Protein AF-A0A8S8YG05-F1 (afdb_monomer_lite)

pLDDT: mean 93.42, std 7.42, range [63.62, 98.25]

Radius of gyration: 13.53 Å; chains: 1; bounding box: 28×23×36 Å

Structure (mmCIF, N/CA/C/O backbone):
data_AF-A0A8S8YG05-F1
#
_entry.id   AF-A0A8S8YG05-F1
#
loop_
_atom_site.group_PDB
_atom_site.id
_atom_site.type_symbol
_atom_site.label_atom_id
_atom_site.label_alt_id
_atom_site.label_comp_id
_atom_site.label_asym_id
_atom_site.label_entity_id
_atom_site.label_seq_id
_atom_site.pdbx_PDB_ins_code
_atom_site.Cartn_x
_atom_site.Cartn_y
_atom_site.Cartn_z
_atom_site.occupancy
_atom_site.B_iso_or_equiv
_atom_site.auth_seq_id
_atom_site.auth_comp_id
_atom_site.auth_asym_id
_atom_site.auth_atom_id
_atom_site.pdbx_PDB_model_num
ATOM 1 N N . MET A 1 1 ? -4.123 3.894 5.560 1.00 92.00 1 MET A N 1
ATOM 2 C CA . MET A 1 1 ? -3.657 3.176 4.354 1.00 92.00 1 MET A CA 1
ATOM 3 C C . MET A 1 1 ? -2.824 1.973 4.763 1.00 92.00 1 MET A C 1
ATOM 5 O O . MET A 1 1 ? -2.245 2.023 5.842 1.00 92.00 1 MET A O 1
ATOM 9 N N . MET A 1 2 ? -2.772 0.927 3.942 1.00 97.75 2 MET A N 1
ATOM 10 C CA . MET A 1 2 ? -1.842 -0.206 4.043 1.00 97.75 2 MET A CA 1
ATOM 11 C C . MET A 1 2 ? -0.891 -0.162 2.848 1.00 97.75 2 MET A C 1
ATOM 13 O O . MET A 1 2 ? -1.367 -0.204 1.718 1.00 97.75 2 MET A O 1
ATOM 17 N N . LEU A 1 3 ? 0.423 -0.085 3.083 1.00 98.06 3 LEU A N 1
ATOM 18 C CA . LEU A 1 3 ? 1.419 -0.171 2.008 1.00 98.06 3 LEU A CA 1
ATOM 19 C C . LEU A 1 3 ? 1.623 -1.645 1.652 1.00 98.06 3 LEU A C 1
ATOM 21 O O . LEU A 1 3 ? 2.468 -2.314 2.242 1.00 98.06 3 LEU A O 1
ATOM 25 N N . MET A 1 4 ? 0.803 -2.165 0.742 1.00 98.12 4 MET A N 1
ATOM 26 C CA . MET A 1 4 ? 0.620 -3.611 0.547 1.00 98.12 4 MET A CA 1
ATOM 27 C C . MET A 1 4 ? 1.863 -4.312 -0.013 1.00 98.12 4 MET A C 1
ATOM 29 O O . MET A 1 4 ? 2.034 -5.509 0.202 1.00 98.12 4 MET A O 1
ATOM 33 N N . ASN A 1 5 ? 2.743 -3.577 -0.696 1.00 97.75 5 ASN A N 1
ATOM 34 C CA . ASN A 1 5 ? 4.025 -4.079 -1.183 1.00 97.75 5 ASN A CA 1
ATOM 35 C C . ASN A 1 5 ? 5.215 -3.690 -0.285 1.00 97.75 5 ASN A C 1
ATOM 37 O O . ASN A 1 5 ? 6.355 -3.729 -0.733 1.00 97.75 5 ASN A O 1
ATOM 41 N N . SER A 1 6 ? 4.998 -3.321 0.983 1.00 98.25 6 SER A N 1
ATOM 42 C CA . SER A 1 6 ? 6.102 -3.102 1.929 1.00 98.25 6 SER A CA 1
ATOM 43 C C . SER A 1 6 ? 6.740 -4.416 2.379 1.00 98.25 6 SER A C 1
ATOM 45 O O . SER A 1 6 ? 6.047 -5.372 2.725 1.00 98.25 6 SER A O 1
ATOM 47 N N . LYS A 1 7 ? 8.070 -4.430 2.497 1.00 98.06 7 LYS A N 1
ATOM 48 C CA . LYS A 1 7 ? 8.822 -5.503 3.174 1.00 98.06 7 LYS A CA 1
ATOM 49 C C . LYS A 1 7 ? 8.858 -5.336 4.699 1.00 98.06 7 LYS A C 1
ATOM 51 O O . LYS A 1 7 ? 9.463 -6.148 5.394 1.00 98.06 7 LYS A O 1
ATOM 56 N N . ASP A 1 8 ? 8.260 -4.273 5.234 1.00 98.12 8 ASP A N 1
ATOM 57 C CA . ASP A 1 8 ? 8.286 -3.931 6.653 1.00 98.12 8 ASP A CA 1
ATOM 58 C C . ASP A 1 8 ? 6.872 -4.022 7.258 1.00 98.12 8 ASP A C 1
ATOM 60 O O . ASP A 1 8 ? 6.001 -3.210 6.927 1.00 98.12 8 ASP A O 1
ATOM 64 N N . PRO A 1 9 ? 6.620 -4.967 8.186 1.00 97.50 9 PRO A N 1
ATOM 65 C CA . PRO A 1 9 ? 5.305 -5.156 8.801 1.00 97.50 9 PRO A CA 1
ATOM 66 C C . PRO A 1 9 ? 4.738 -3.911 9.489 1.00 97.50 9 PRO A C 1
ATOM 68 O O . PRO A 1 9 ? 3.520 -3.802 9.666 1.00 97.50 9 PRO A O 1
ATOM 71 N N . ARG A 1 10 ? 5.598 -2.947 9.850 1.00 97.88 10 ARG A N 1
ATOM 72 C CA . ARG A 1 10 ? 5.159 -1.653 10.384 1.00 97.88 10 ARG A CA 1
ATOM 73 C C . ARG A 1 10 ? 4.208 -0.939 9.424 1.00 97.88 10 ARG A C 1
ATOM 75 O O . ARG A 1 10 ? 3.199 -0.418 9.884 1.00 97.88 10 ARG A O 1
ATOM 82 N N . PHE A 1 11 ? 4.477 -0.969 8.116 1.00 97.94 11 PHE A N 1
ATOM 83 C CA . PHE A 1 11 ? 3.628 -0.323 7.108 1.00 97.94 11 PHE A CA 1
ATOM 84 C C . PHE A 1 11 ? 2.505 -1.225 6.579 1.00 97.94 11 PHE A C 1
ATOM 86 O O . PHE A 1 11 ? 1.519 -0.711 6.041 1.00 97.94 11 PHE A O 1
ATOM 93 N N . LEU A 1 12 ? 2.616 -2.546 6.766 1.00 97.19 12 LEU A N 1
ATOM 94 C CA . LEU A 1 12 ? 1.536 -3.487 6.456 1.00 97.19 12 LEU A CA 1
ATOM 95 C C . LEU A 1 12 ? 0.387 -3.374 7.467 1.00 97.19 12 LEU A C 1
ATOM 97 O O . LEU A 1 12 ? -0.769 -3.303 7.072 1.00 97.19 12 LEU A O 1
ATOM 101 N N . ILE A 1 13 ? 0.678 -3.336 8.770 1.00 97.25 13 ILE A N 1
ATOM 102 C CA . ILE A 1 13 ? -0.383 -3.336 9.797 1.00 97.25 13 ILE A CA 1
ATOM 103 C C . ILE A 1 13 ? -0.034 -2.577 11.086 1.00 97.25 13 ILE A C 1
ATOM 105 O O . ILE A 1 13 ? -0.931 -2.153 11.820 1.00 97.25 13 ILE A O 1
ATOM 109 N N . GLY A 1 14 ? 1.255 -2.378 11.376 1.00 98.12 14 GLY A N 1
ATOM 110 C CA . GLY A 1 14 ? 1.706 -1.782 12.635 1.00 98.12 14 GLY A CA 1
ATOM 111 C C . GLY A 1 14 ? 1.183 -0.362 12.879 1.00 98.12 14 GLY A C 1
ATOM 112 O O . GLY A 1 14 ? 0.605 -0.095 13.934 1.00 98.12 14 GLY A O 1
ATOM 113 N N . GLU A 1 15 ? 1.347 0.550 11.920 1.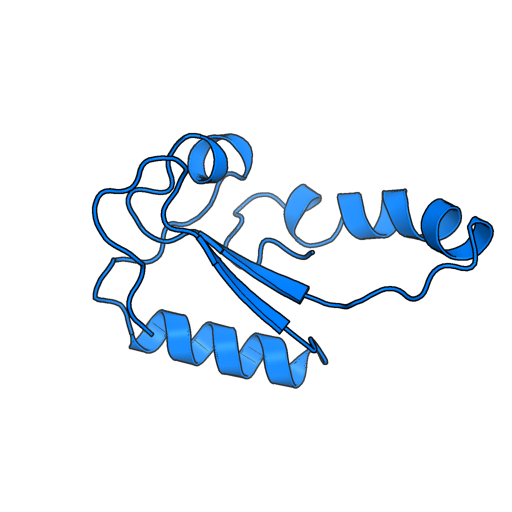00 97.31 15 GLU A N 1
ATOM 114 C CA . GLU A 1 15 ? 0.903 1.946 12.073 1.00 97.31 15 GLU A CA 1
ATOM 115 C C . GLU A 1 15 ? -0.626 2.077 12.118 1.00 97.31 15 GLU A C 1
ATOM 117 O O . GLU A 1 15 ? -1.174 2.929 12.817 1.00 97.31 15 GLU A O 1
ATOM 122 N N . GLN A 1 16 ? -1.334 1.182 11.438 1.00 96.19 16 GLN A N 1
ATOM 123 C CA . GLN A 1 16 ? -2.788 1.104 11.413 1.00 96.19 16 GLN A CA 1
ATOM 124 C C . GLN A 1 16 ? -3.313 0.705 12.795 1.00 96.19 16 GLN A C 1
ATOM 126 O O . GLN A 1 16 ? -4.215 1.356 13.323 1.00 96.19 16 GLN A O 1
ATOM 131 N N . VAL A 1 17 ? -2.698 -0.304 13.422 1.00 97.62 17 VAL A N 1
ATOM 132 C CA . VAL A 1 17 ? -3.011 -0.721 14.798 1.00 97.62 17 VAL A CA 1
ATOM 133 C C . VAL A 1 17 ? -2.705 0.399 15.793 1.00 97.62 17 VAL A C 1
ATOM 135 O O . VAL A 1 17 ? -3.536 0.694 16.653 1.00 97.62 17 VAL A O 1
ATOM 138 N N . ARG A 1 18 ? -1.551 1.068 15.659 1.00 97.88 18 ARG A N 1
ATOM 139 C CA . ARG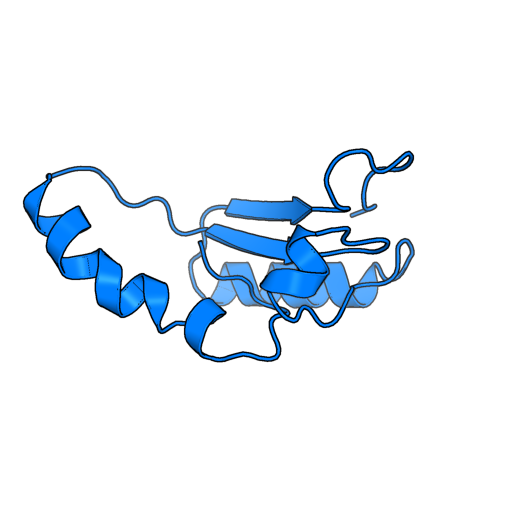 A 1 18 ? -1.168 2.205 16.517 1.00 97.88 18 ARG A CA 1
ATOM 140 C C . ARG A 1 18 ? -2.149 3.377 16.394 1.00 97.88 18 ARG A C 1
ATOM 142 O O . ARG A 1 18 ? -2.483 3.997 17.401 1.00 97.88 18 ARG A O 1
ATOM 149 N N . GLY A 1 19 ? -2.619 3.671 15.182 1.00 96.44 19 GLY A N 1
ATOM 150 C CA . GLY A 1 19 ? -3.533 4.777 14.890 1.00 96.44 19 GLY A CA 1
ATOM 151 C C . GLY A 1 19 ? -5.001 4.510 15.241 1.00 96.44 19 GLY A C 1
ATOM 152 O O . GLY A 1 19 ? -5.729 5.450 15.568 1.00 96.44 19 GLY A O 1
ATOM 153 N N . ALA A 1 20 ? -5.450 3.251 15.213 1.00 96.94 20 ALA A N 1
ATOM 154 C CA . ALA A 1 20 ? -6.866 2.891 15.334 1.00 96.94 20 ALA A CA 1
ATOM 155 C C . ALA A 1 20 ? -7.582 3.467 16.579 1.00 96.94 20 ALA A C 1
ATOM 157 O O . ALA A 1 20 ? -8.690 3.991 16.422 1.00 96.94 20 ALA A O 1
ATOM 158 N N . PRO A 1 21 ? -6.996 3.464 17.798 1.00 97.88 21 PRO A N 1
ATOM 159 C CA . PRO A 1 21 ? -7.650 4.059 18.965 1.00 97.88 21 PRO A CA 1
ATOM 160 C C . PRO A 1 21 ? -7.887 5.565 18.821 1.00 97.88 21 PRO A C 1
ATOM 162 O O . PRO A 1 21 ? -8.900 6.072 19.301 1.00 97.88 21 PRO A O 1
ATOM 165 N N . PHE A 1 22 ? -6.970 6.284 18.168 1.00 97.62 22 PHE A N 1
ATOM 166 C CA . PHE A 1 22 ? -7.082 7.727 17.957 1.00 97.62 22 PHE A CA 1
ATOM 167 C C . PHE A 1 22 ? -8.161 8.054 16.926 1.00 97.62 22 PHE A C 1
ATOM 169 O O . PHE A 1 22 ? -8.998 8.911 17.189 1.00 97.62 22 PHE A O 1
ATOM 176 N N . VAL A 1 23 ? -8.200 7.311 15.815 1.00 96.25 23 VAL A N 1
ATOM 177 C CA . VAL A 1 23 ? -9.252 7.432 14.789 1.00 96.25 23 VAL A CA 1
ATOM 178 C C . VAL A 1 23 ? -10.632 7.148 15.384 1.00 96.25 23 VAL A C 1
ATOM 180 O O . VAL A 1 23 ? -11.580 7.890 15.152 1.00 96.25 23 VAL A O 1
ATOM 183 N N . LYS A 1 24 ? -10.751 6.113 16.227 1.00 96.75 24 LYS A N 1
ATOM 184 C CA . LYS A 1 24 ? -12.015 5.810 16.912 1.00 96.75 24 LYS A CA 1
ATOM 185 C C . LYS A 1 24 ? -12.452 6.942 17.845 1.00 96.75 24 LYS A C 1
ATOM 187 O O . LYS A 1 24 ? -13.635 7.261 17.900 1.00 96.75 24 LYS A O 1
ATOM 192 N N . LYS A 1 25 ? -11.514 7.545 18.583 1.00 98.12 25 LYS A N 1
ATOM 193 C CA . LYS A 1 25 ? -11.798 8.661 19.501 1.00 98.12 25 LYS A CA 1
ATOM 194 C C . LYS A 1 25 ? -12.178 9.950 18.777 1.00 98.12 25 LYS A C 1
ATOM 196 O O . LYS A 1 25 ? -12.955 10.718 19.329 1.00 98.12 25 LYS A O 1
ATOM 201 N N . SER A 1 26 ? -11.641 10.197 17.583 1.00 97.56 26 SER A N 1
ATOM 202 C CA . SER A 1 26 ? -11.957 11.409 16.821 1.00 97.56 26 SER A CA 1
ATOM 203 C C . SER A 1 26 ? -13.330 11.366 16.147 1.00 97.56 26 SER A C 1
ATOM 205 O O . SER A 1 26 ? -13.790 12.401 15.676 1.00 97.56 26 SER A O 1
ATOM 207 N N . GLY A 1 27 ? -13.992 10.203 16.100 1.00 96.81 27 GLY A N 1
ATOM 208 C CA . GLY A 1 27 ? -15.328 10.060 15.514 1.00 96.81 27 GLY A CA 1
ATOM 209 C C . GLY A 1 27 ? -15.369 10.240 13.994 1.00 96.81 27 GLY A C 1
ATOM 210 O O . GLY A 1 27 ? -16.448 10.399 13.432 1.00 96.81 27 GLY A O 1
ATOM 211 N N . ILE A 1 28 ? -14.211 10.225 13.328 1.00 95.06 28 ILE A N 1
ATOM 212 C CA . ILE A 1 28 ? -14.125 10.316 11.868 1.00 95.06 28 ILE A CA 1
ATOM 213 C C . ILE A 1 28 ? -14.372 8.949 11.233 1.00 95.06 28 ILE A C 1
ATOM 215 O O . ILE A 1 28 ? -14.024 7.912 11.802 1.00 95.06 28 ILE A O 1
ATOM 219 N N . GLU A 1 29 ? -14.924 8.942 10.024 1.00 94.31 29 GLU A N 1
ATOM 220 C CA . GLU A 1 29 ? -15.080 7.712 9.254 1.00 94.31 29 GLU A CA 1
ATOM 221 C C . GLU A 1 29 ? -13.720 7.249 8.691 1.00 94.31 29 GLU A C 1
ATOM 223 O O . GLU A 1 29 ? -13.085 7.985 7.930 1.00 94.31 29 GLU A O 1
ATOM 228 N N . PRO A 1 30 ? -13.246 6.030 9.013 1.00 93.38 30 PRO A N 1
ATOM 229 C CA . PRO A 1 30 ? -12.051 5.483 8.387 1.00 93.38 30 PRO A CA 1
ATOM 230 C C . PRO A 1 30 ? -12.343 5.016 6.954 1.00 93.38 30 PRO A C 1
ATOM 232 O O . PRO A 1 30 ? -13.201 4.161 6.729 1.00 93.38 30 PRO A O 1
ATOM 235 N N . VAL A 1 31 ? -11.562 5.497 5.984 1.00 94.75 31 VAL A N 1
ATOM 236 C CA . VAL A 1 31 ? -11.593 5.010 4.595 1.00 94.75 31 VAL A CA 1
ATOM 237 C C . VAL A 1 31 ? -10.471 3.972 4.397 1.00 94.75 31 VAL A C 1
ATOM 239 O O . VAL A 1 31 ? -9.298 4.352 4.329 1.00 94.75 31 VAL A O 1
ATOM 242 N N . PRO A 1 32 ? -10.780 2.657 4.360 1.00 94.75 32 PRO A N 1
ATOM 243 C CA . PRO A 1 32 ? -9.787 1.611 4.158 1.00 94.75 32 PRO A CA 1
ATOM 244 C C . PRO A 1 32 ? -9.241 1.679 2.730 1.00 94.75 32 PRO A C 1
ATOM 246 O O . PRO A 1 32 ? -9.996 1.701 1.758 1.00 94.75 32 PRO A O 1
ATOM 249 N N . MET A 1 33 ? -7.917 1.724 2.628 1.00 96.88 33 MET A N 1
ATOM 250 C CA . MET A 1 33 ? -7.194 1.980 1.387 1.00 96.88 33 MET A CA 1
ATOM 251 C C . MET A 1 33 ? -5.934 1.120 1.329 1.00 96.88 33 MET A C 1
ATOM 253 O O . MET A 1 33 ? -5.115 1.173 2.260 1.00 96.88 33 MET A O 1
ATOM 257 N N . GLY A 1 34 ? -5.768 0.412 0.216 1.00 97.75 34 GLY A N 1
ATOM 258 C CA . GLY A 1 34 ? -4.504 -0.175 -0.209 1.00 97.75 34 GLY A CA 1
ATOM 259 C C . GLY A 1 34 ? -3.643 0.864 -0.921 1.00 97.75 34 GLY A C 1
ATOM 260 O O . GLY A 1 34 ? -4.155 1.740 -1.617 1.00 97.75 34 GLY A O 1
ATOM 261 N N . TYR A 1 35 ? -2.337 0.784 -0.729 1.00 97.25 35 TYR A N 1
ATOM 262 C CA . TYR A 1 35 ? -1.362 1.679 -1.335 1.00 97.25 35 TYR A CA 1
ATOM 263 C C . TYR A 1 35 ? -0.232 0.837 -1.919 1.00 97.25 35 TYR A C 1
ATOM 265 O O . TYR A 1 35 ? 0.315 -0.022 -1.219 1.00 97.25 35 TYR A O 1
ATOM 273 N N . LEU A 1 36 ? 0.092 1.066 -3.187 1.00 96.88 36 LEU A N 1
ATOM 274 C CA . LEU A 1 36 ? 1.163 0.387 -3.905 1.00 96.88 36 LEU A CA 1
ATOM 275 C C . LEU A 1 36 ? 2.168 1.410 -4.396 1.00 96.88 36 LEU A C 1
ATOM 277 O O . LEU A 1 36 ? 1.786 2.460 -4.906 1.00 96.88 36 LEU A O 1
ATOM 281 N N . ILE A 1 37 ? 3.446 1.077 -4.263 1.00 96.25 37 ILE A N 1
ATOM 282 C CA . ILE A 1 37 ? 4.520 1.895 -4.818 1.00 96.25 37 ILE A CA 1
ATOM 283 C C . ILE A 1 37 ? 5.096 1.194 -6.047 1.00 96.25 37 ILE A C 1
ATOM 285 O O . ILE A 1 37 ? 5.670 0.110 -5.929 1.00 96.25 37 ILE A O 1
ATOM 289 N N . CYS A 1 38 ? 4.933 1.825 -7.202 1.00 95.31 38 CYS A N 1
ATOM 290 C CA . CYS A 1 38 ? 5.531 1.442 -8.470 1.00 95.31 38 CYS A CA 1
ATOM 291 C C . CYS A 1 38 ? 6.876 2.152 -8.672 1.00 95.31 38 CYS A C 1
ATOM 293 O O . CYS A 1 38 ? 7.190 3.133 -7.991 1.00 95.31 38 CYS A O 1
ATOM 295 N N . GLU A 1 39 ? 7.677 1.679 -9.618 1.00 93.06 39 GLU A N 1
ATOM 296 C CA . GLU A 1 39 ? 8.907 2.349 -10.031 1.00 93.06 39 GLU A CA 1
ATOM 297 C C . GLU A 1 39 ? 8.637 3.773 -10.564 1.00 93.06 39 GLU A C 1
ATOM 299 O O . GLU A 1 39 ? 7.623 4.008 -11.224 1.00 93.06 39 GLU A O 1
ATOM 304 N N . PRO A 1 40 ? 9.535 4.744 -10.308 1.00 92.38 40 PRO A N 1
ATOM 305 C CA . PRO A 1 40 ? 10.801 4.631 -9.567 1.00 92.38 40 PRO A CA 1
ATOM 306 C C . PRO A 1 40 ? 10.656 4.641 -8.031 1.00 92.38 40 PRO A C 1
ATOM 308 O O . PRO A 1 40 ? 11.649 4.512 -7.317 1.00 92.38 40 PRO A O 1
ATOM 311 N N . GLY A 1 41 ? 9.451 4.847 -7.498 1.00 91.50 41 GLY A N 1
ATOM 312 C CA . GLY A 1 41 ? 9.101 4.792 -6.074 1.00 91.50 41 GLY A CA 1
ATOM 313 C C . GLY A 1 41 ? 9.566 5.977 -5.225 1.00 91.50 41 GLY A C 1
ATOM 314 O O . GLY A 1 41 ? 8.934 6.315 -4.218 1.00 91.50 41 GLY A O 1
ATOM 315 N N . GLY A 1 42 ? 10.648 6.645 -5.629 1.00 91.75 42 GLY A N 1
ATOM 316 C CA . GLY A 1 42 ? 11.195 7.829 -4.969 1.00 91.75 42 GLY A CA 1
ATOM 317 C C . GLY A 1 42 ? 11.416 7.635 -3.463 1.00 91.75 42 GLY A C 1
ATOM 318 O O . GLY A 1 42 ? 11.664 6.531 -2.972 1.00 91.75 42 GLY A O 1
ATOM 319 N N . LYS A 1 43 ? 11.287 8.724 -2.693 1.00 92.81 43 LYS A N 1
ATOM 320 C CA . LYS A 1 43 ? 11.475 8.666 -1.234 1.00 92.81 43 LYS A CA 1
ATOM 321 C C . LYS A 1 43 ? 10.425 7.801 -0.529 1.00 92.81 43 LYS A C 1
ATOM 323 O O . LYS A 1 43 ? 10.729 7.204 0.502 1.00 92.81 43 LYS A O 1
ATOM 328 N N . ALA A 1 44 ? 9.212 7.723 -1.079 1.00 92.81 44 ALA A N 1
ATOM 329 C CA . ALA A 1 44 ? 8.141 6.897 -0.531 1.00 92.81 44 ALA A CA 1
ATOM 330 C C . ALA A 1 44 ? 8.523 5.409 -0.558 1.00 92.81 44 ALA A C 1
ATOM 332 O O . ALA A 1 44 ? 8.373 4.726 0.455 1.00 92.81 44 ALA A O 1
ATOM 333 N N . GLY A 1 45 ? 9.088 4.934 -1.673 1.00 95.06 45 GLY A N 1
ATOM 334 C CA . GLY A 1 45 ? 9.576 3.563 -1.810 1.00 95.06 45 GLY A CA 1
ATOM 335 C C . GLY A 1 45 ? 10.721 3.248 -0.850 1.00 95.06 45 GLY A C 1
ATOM 336 O O . GLY A 1 45 ? 10.704 2.208 -0.192 1.00 95.06 45 GLY A O 1
ATOM 337 N N . GLU A 1 46 ? 11.669 4.177 -0.697 1.00 95.19 46 GLU A N 1
ATOM 338 C CA . GLU A 1 46 ? 12.812 4.026 0.213 1.00 95.19 46 GLU A CA 1
ATOM 339 C C . GLU A 1 46 ? 12.369 3.940 1.685 1.00 95.19 46 GLU A C 1
ATOM 341 O O . GLU A 1 46 ? 12.709 2.989 2.392 1.00 95.19 46 GLU A O 1
ATOM 346 N N . VAL A 1 47 ? 11.571 4.907 2.154 1.00 95.62 47 VAL A N 1
ATOM 347 C CA . VAL A 1 47 ? 11.104 4.962 3.551 1.00 95.62 47 VAL A CA 1
ATOM 348 C C . VAL A 1 47 ? 10.149 3.812 3.853 1.00 95.62 47 VAL A C 1
ATOM 350 O O . VAL A 1 47 ? 10.254 3.182 4.907 1.00 95.62 47 VAL A O 1
ATOM 353 N N . GLY A 1 48 ? 9.242 3.526 2.919 1.00 95.94 48 GLY A N 1
ATOM 354 C CA . GLY A 1 48 ? 8.269 2.445 3.015 1.00 95.94 48 GLY A CA 1
ATOM 355 C C . GLY A 1 48 ? 8.871 1.050 2.849 1.00 95.94 48 GLY A C 1
ATOM 356 O O . GLY A 1 48 ? 8.153 0.069 3.043 1.00 95.94 48 GLY A O 1
ATOM 357 N N . LYS A 1 49 ? 10.163 0.943 2.494 1.00 97.44 49 LYS A N 1
ATOM 358 C CA . LYS A 1 49 ? 10.839 -0.312 2.124 1.00 97.44 49 LYS A CA 1
ATOM 359 C C . LYS A 1 49 ? 9.993 -1.131 1.144 1.00 97.44 49 LYS A C 1
ATOM 361 O O . LYS A 1 49 ? 9.742 -2.319 1.365 1.00 97.44 49 LYS A O 1
ATOM 366 N N . ALA A 1 50 ? 9.482 -0.458 0.118 1.00 97.31 50 ALA A N 1
ATOM 367 C CA . ALA A 1 50 ? 8.585 -1.062 -0.851 1.00 97.31 50 ALA A CA 1
ATOM 368 C C . ALA A 1 50 ? 9.339 -2.020 -1.775 1.00 97.31 50 ALA A C 1
ATOM 370 O O . ALA A 1 50 ? 10.444 -1.733 -2.237 1.00 97.31 50 ALA A O 1
ATOM 371 N N . ASP A 1 51 ? 8.718 -3.158 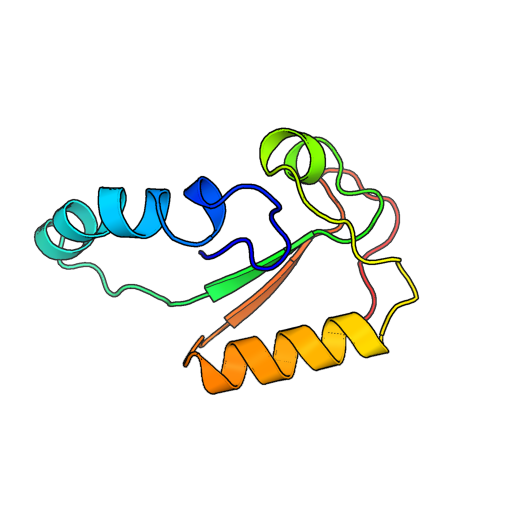-2.053 1.00 97.50 51 ASP A N 1
ATOM 372 C CA . ASP A 1 51 ? 9.054 -3.998 -3.186 1.00 97.50 51 ASP A CA 1
ATOM 373 C C . ASP A 1 51 ? 8.403 -3.398 -4.430 1.00 97.50 51 ASP A C 1
ATOM 375 O O . ASP A 1 51 ? 7.221 -3.638 -4.690 1.00 97.50 51 ASP A O 1
ATOM 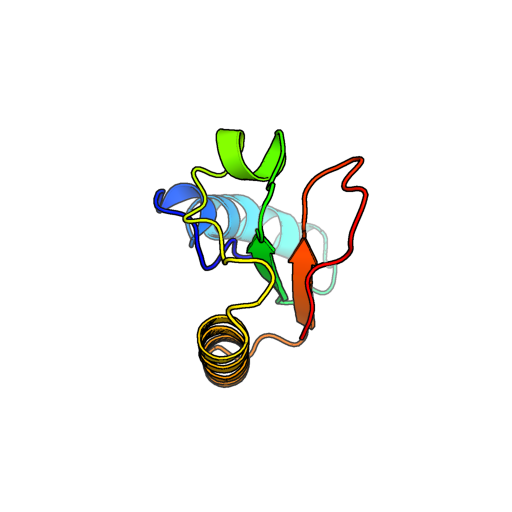379 N N . LEU A 1 52 ? 9.146 -2.526 -5.114 1.00 96.06 52 LEU A N 1
ATOM 380 C CA . LEU A 1 52 ? 8.619 -1.726 -6.216 1.00 96.06 52 LEU A CA 1
ATOM 381 C C . LEU A 1 52 ? 7.982 -2.618 -7.286 1.00 96.06 52 LEU A C 1
ATOM 383 O O . LEU A 1 52 ? 8.524 -3.662 -7.649 1.00 96.06 52 LEU A O 1
ATOM 387 N N . ILE A 1 53 ? 6.813 -2.195 -7.757 1.00 95.88 53 ILE A N 1
ATOM 388 C CA . ILE A 1 53 ? 6.138 -2.811 -8.899 1.00 95.88 53 ILE A CA 1
ATOM 389 C C . ILE A 1 53 ? 6.687 -2.155 -10.165 1.00 95.88 53 ILE A C 1
ATOM 391 O O . ILE A 1 53 ? 6.738 -0.924 -10.239 1.00 95.88 53 ILE A O 1
ATOM 395 N N . GLY A 1 54 ? 7.127 -2.968 -11.126 1.00 92.81 54 GLY A N 1
ATOM 396 C CA . GLY A 1 54 ? 7.603 -2.473 -12.416 1.00 92.81 54 GLY A CA 1
ATOM 397 C C . GLY A 1 54 ? 6.516 -1.672 -13.128 1.00 92.81 54 GLY A C 1
ATOM 398 O O . GLY A 1 54 ? 5.329 -1.931 -12.946 1.00 92.81 54 GLY A O 1
ATOM 399 N N . TYR A 1 55 ? 6.914 -0.683 -13.923 1.00 85.81 55 TYR A N 1
ATOM 400 C CA . TYR A 1 55 ? 5.972 0.194 -14.630 1.00 85.81 55 TYR A CA 1
ATOM 401 C C . TYR A 1 55 ? 4.963 -0.571 -15.508 1.00 85.81 55 TYR A C 1
ATOM 403 O O . TYR A 1 55 ? 3.813 -0.159 -15.623 1.00 85.81 55 TYR A O 1
ATOM 411 N N . ASP A 1 56 ? 5.411 -1.667 -16.115 1.00 87.69 56 ASP A N 1
ATOM 412 C CA . ASP A 1 56 ? 4.689 -2.536 -17.048 1.00 87.69 56 ASP A CA 1
ATOM 413 C C . ASP A 1 56 ? 4.223 -3.860 -16.408 1.00 87.69 56 ASP A C 1
ATOM 415 O O . ASP A 1 56 ? 3.717 -4.750 -17.094 1.00 87.69 56 ASP A O 1
ATOM 419 N N . ASP A 1 57 ? 4.359 -4.003 -15.085 1.00 93.50 57 ASP A N 1
ATOM 420 C CA . ASP A 1 57 ? 3.976 -5.211 -14.344 1.00 93.50 57 ASP A CA 1
ATOM 421 C C . ASP A 1 57 ? 2.473 -5.208 -13.996 1.00 93.50 57 ASP A C 1
ATOM 423 O O . ASP A 1 57 ? 2.050 -5.215 -12.831 1.00 93.50 57 ASP A O 1
ATOM 427 N N . HIS A 1 58 ? 1.643 -5.176 -15.041 1.00 93.06 58 HIS A N 1
ATOM 428 C CA . HIS A 1 58 ? 0.183 -5.136 -14.925 1.00 93.06 58 HIS A CA 1
ATOM 429 C C . HIS A 1 58 ? -0.382 -6.364 -14.201 1.00 93.06 58 HIS A C 1
ATOM 431 O O . HIS A 1 58 ? -1.376 -6.261 -13.481 1.00 93.06 58 HIS A O 1
ATOM 437 N N . GLU A 1 59 ? 0.255 -7.531 -14.345 1.00 95.94 59 GLU A N 1
ATOM 438 C CA . GLU A 1 59 ? -0.173 -8.756 -13.662 1.00 95.94 59 GLU A CA 1
ATOM 439 C C . GLU A 1 59 ? -0.076 -8.603 -12.143 1.00 95.94 59 GLU A C 1
ATOM 441 O O . GLU A 1 59 ? -1.008 -8.959 -11.410 1.00 95.94 59 GLU A O 1
ATOM 446 N N . ARG A 1 60 ? 1.016 -8.011 -11.650 1.00 96.06 60 ARG A N 1
ATOM 447 C CA . ARG A 1 60 ? 1.195 -7.769 -10.221 1.00 96.06 60 ARG A CA 1
ATOM 448 C C . ARG A 1 60 ? 0.256 -6.685 -9.700 1.00 96.06 60 ARG A C 1
ATOM 450 O O . ARG A 1 60 ? -0.284 -6.847 -8.602 1.00 96.06 60 ARG A O 1
ATOM 457 N N . VAL A 1 61 ? 0.002 -5.625 -10.471 1.00 96.12 61 VAL A N 1
ATOM 458 C CA . VAL A 1 61 ? -1.012 -4.607 -10.127 1.00 96.12 61 VAL A CA 1
ATOM 459 C C . VAL A 1 61 ? -2.403 -5.240 -10.024 1.00 96.12 61 VAL A C 1
ATOM 461 O O . VAL A 1 61 ? -3.101 -5.026 -9.027 1.00 96.12 61 VAL A O 1
ATOM 464 N N . ALA A 1 62 ? -2.793 -6.075 -10.990 1.00 96.50 62 ALA A N 1
ATOM 465 C CA . ALA A 1 62 ? -4.074 -6.780 -10.981 1.00 96.50 62 ALA A CA 1
ATOM 466 C C . ALA A 1 62 ? -4.192 -7.731 -9.779 1.00 96.50 62 ALA A C 1
ATOM 468 O O . ALA A 1 62 ? -5.216 -7.742 -9.091 1.00 96.50 62 ALA A O 1
ATOM 469 N N . ALA A 1 63 ? -3.127 -8.472 -9.460 1.00 97.88 63 ALA A N 1
ATOM 470 C CA . ALA A 1 63 ? -3.082 -9.346 -8.290 1.00 97.88 63 ALA A CA 1
ATOM 471 C C . ALA A 1 63 ? -3.274 -8.574 -6.974 1.00 97.88 63 ALA A C 1
ATOM 473 O O . ALA A 1 63 ? -4.079 -8.979 -6.130 1.00 97.88 63 ALA A O 1
ATOM 474 N N . TYR A 1 64 ? -2.594 -7.436 -6.802 1.00 97.69 64 TYR A N 1
ATOM 475 C CA . TYR A 1 64 ? -2.801 -6.582 -5.630 1.00 97.69 64 TYR A CA 1
ATOM 476 C C . TYR A 1 64 ? -4.194 -5.955 -5.593 1.00 97.69 64 TYR A C 1
ATOM 478 O O . TYR A 1 64 ? -4.747 -5.792 -4.506 1.00 97.69 64 TYR A O 1
ATOM 486 N N . SER A 1 65 ? -4.770 -5.636 -6.750 1.00 96.81 65 SER A N 1
ATOM 487 C CA . SER A 1 65 ? -6.128 -5.097 -6.853 1.00 96.81 65 SER A CA 1
ATOM 488 C C . SER A 1 65 ? -7.169 -6.098 -6.366 1.00 96.81 65 SER A C 1
ATOM 490 O O . SER A 1 65 ? -7.977 -5.763 -5.501 1.00 96.81 65 SER A O 1
ATOM 492 N N . MET A 1 66 ? -7.077 -7.353 -6.813 1.00 98.12 66 MET A N 1
ATOM 493 C CA . MET A 1 66 ? -7.931 -8.437 -6.313 1.00 98.12 66 MET A CA 1
ATOM 494 C C . MET A 1 66 ? -7.712 -8.683 -4.814 1.00 98.12 66 MET A C 1
ATOM 496 O O . MET A 1 66 ? -8.667 -8.824 -4.054 1.00 98.12 66 MET A O 1
ATOM 500 N N . ALA A 1 67 ? -6.458 -8.676 -4.349 1.00 98.19 67 ALA A N 1
ATOM 501 C CA . ALA A 1 67 ? -6.167 -8.822 -2.925 1.00 98.19 67 ALA A CA 1
ATOM 502 C C . ALA A 1 67 ? -6.773 -7.679 -2.088 1.00 98.19 67 ALA A C 1
ATOM 504 O O . ALA A 1 67 ? -7.314 -7.927 -1.012 1.00 98.19 67 ALA A O 1
ATOM 505 N N . ALA A 1 68 ? -6.708 -6.435 -2.572 1.00 97.69 68 ALA A N 1
ATOM 506 C CA . ALA A 1 68 ? -7.298 -5.273 -1.913 1.00 97.69 68 ALA A CA 1
ATOM 507 C C . ALA A 1 68 ? -8.825 -5.396 -1.814 1.00 97.69 68 ALA A C 1
ATOM 509 O O . ALA A 1 68 ? -9.390 -5.126 -0.751 1.00 97.69 68 ALA A O 1
ATOM 510 N N . GLU A 1 69 ? -9.476 -5.855 -2.885 1.00 97.06 69 GLU A N 1
ATOM 511 C CA . GLU A 1 69 ? -10.912 -6.145 -2.901 1.00 97.06 69 GLU A CA 1
ATOM 512 C C . GLU A 1 69 ? -11.276 -7.202 -1.848 1.00 97.06 69 GLU A C 1
ATOM 514 O O . GLU A 1 69 ? -12.151 -6.967 -1.013 1.00 97.06 69 GLU A O 1
ATOM 519 N N . PHE A 1 70 ? -10.559 -8.330 -1.808 1.00 98.12 70 PHE A N 1
ATOM 520 C CA . PHE A 1 70 ? -10.828 -9.415 -0.853 1.00 98.12 70 PHE A CA 1
ATOM 521 C C . PHE A 1 70 ? -10.578 -9.016 0.607 1.00 98.12 70 PHE A C 1
ATOM 523 O O . PHE A 1 70 ? -11.207 -9.557 1.516 1.00 98.12 70 PHE A O 1
ATOM 530 N N . LEU A 1 71 ? -9.690 -8.049 0.844 1.00 96.75 71 LEU A N 1
ATOM 531 C CA . LEU A 1 71 ? -9.439 -7.461 2.163 1.00 96.75 71 LEU A CA 1
ATOM 532 C C . LEU A 1 71 ? -10.461 -6.375 2.549 1.00 96.75 71 LEU A C 1
ATOM 534 O O . LEU A 1 71 ? -10.394 -5.841 3.659 1.00 96.75 71 LEU A O 1
ATOM 538 N N . GLY A 1 72 ? -11.407 -6.044 1.665 1.00 96.50 72 GLY A N 1
ATOM 539 C CA . GLY A 1 72 ? -12.454 -5.053 1.913 1.00 96.50 72 GLY A CA 1
ATOM 540 C C . GLY A 1 72 ? -11.976 -3.603 1.804 1.00 96.50 72 GLY A C 1
ATOM 541 O O . GLY A 1 72 ? -12.562 -2.7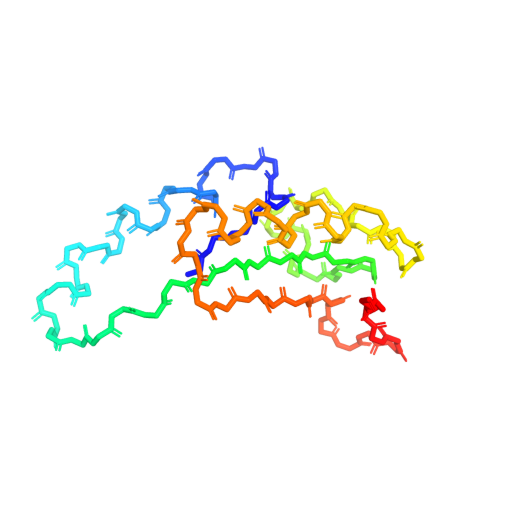07 2.423 1.00 96.50 72 GLY A O 1
ATOM 542 N N . PHE A 1 73 ? -10.900 -3.341 1.059 1.00 97.25 73 PHE A N 1
ATOM 543 C CA . PHE A 1 73 ? -10.477 -1.971 0.782 1.00 97.25 73 PHE A CA 1
ATOM 544 C C . PHE A 1 73 ? -11.439 -1.298 -0.193 1.00 97.25 73 PHE A C 1
ATOM 546 O O . PHE A 1 73 ? -11.866 -1.881 -1.183 1.00 97.25 73 PHE A O 1
ATOM 553 N N . ARG A 1 74 ? -11.775 -0.036 0.097 1.00 94.44 74 ARG A N 1
ATOM 554 C CA . ARG A 1 74 ? -12.654 0.783 -0.751 1.00 94.44 74 ARG A CA 1
ATOM 555 C C . ARG A 1 74 ? -11.878 1.519 -1.839 1.00 94.44 74 ARG A C 1
ATOM 557 O O . ARG A 1 74 ? -12.477 2.017 -2.783 1.00 94.44 74 ARG A O 1
ATOM 564 N N . LEU A 1 75 ? -10.561 1.630 -1.668 1.00 96.19 75 LEU A N 1
ATOM 565 C CA . LEU A 1 75 ? -9.659 2.361 -2.546 1.00 96.19 75 LEU A CA 1
ATOM 566 C C . LEU A 1 75 ? -8.343 1.597 -2.692 1.00 96.19 75 LEU A C 1
ATOM 568 O O . LEU A 1 75 ? -7.823 1.053 -1.714 1.00 96.19 75 LEU A O 1
ATOM 572 N N . LEU A 1 76 ? -7.780 1.646 -3.892 1.00 96.19 76 LEU A N 1
ATOM 573 C CA . LEU A 1 76 ? -6.398 1.286 -4.168 1.00 96.19 76 LEU A CA 1
ATOM 574 C C . LEU A 1 76 ? -5.718 2.492 -4.812 1.00 96.19 76 LEU A C 1
ATOM 576 O O . LEU A 1 76 ? -6.256 3.074 -5.749 1.00 96.19 76 LEU A O 1
ATOM 580 N N . TYR A 1 77 ? -4.560 2.879 -4.290 1.00 95.00 77 TYR A N 1
ATOM 581 C CA . TYR A 1 77 ? -3.782 3.998 -4.811 1.00 95.00 77 TYR A CA 1
ATOM 582 C C . TYR A 1 77 ? -2.439 3.500 -5.346 1.00 95.00 77 TYR A C 1
ATOM 584 O O . TYR A 1 77 ? -1.708 2.814 -4.627 1.00 95.00 77 TYR A O 1
ATOM 592 N N . LEU A 1 78 ? -2.115 3.875 -6.585 1.00 94.12 78 LEU A N 1
ATOM 593 C CA . LEU A 1 78 ? -0.834 3.594 -7.232 1.00 94.12 78 LEU A CA 1
ATOM 594 C C . LEU A 1 78 ? 0.060 4.838 -7.162 1.00 94.12 78 LEU A C 1
ATOM 596 O O . LEU A 1 78 ? -0.310 5.905 -7.649 1.00 94.12 78 LEU A O 1
ATOM 600 N N . GLU A 1 79 ? 1.235 4.703 -6.557 1.00 91.88 79 GLU A N 1
ATOM 601 C CA . GLU A 1 79 ? 2.215 5.774 -6.375 1.00 91.88 79 GLU A CA 1
ATOM 602 C C . GLU A 1 79 ? 3.504 5.456 -7.134 1.00 91.88 79 GLU A C 1
ATOM 604 O O . GLU A 1 79 ? 4.133 4.442 -6.862 1.00 91.88 79 GLU A O 1
ATOM 609 N N . ALA A 1 80 ? 3.955 6.337 -8.027 1.00 89.44 80 ALA A N 1
ATOM 610 C CA . ALA A 1 80 ? 5.243 6.181 -8.721 1.00 89.44 80 ALA A CA 1
ATOM 611 C C . ALA A 1 80 ? 6.395 6.954 -8.040 1.00 89.44 80 ALA A C 1
ATOM 613 O O . ALA A 1 80 ? 7.550 6.875 -8.457 1.00 89.44 80 ALA A O 1
ATOM 614 N N . GLY A 1 81 ? 6.108 7.702 -6.975 1.00 82.56 81 GLY A N 1
ATOM 615 C CA . GLY A 1 81 ? 7.041 8.565 -6.268 1.00 82.56 81 GLY A CA 1
ATOM 616 C C . GLY A 1 81 ? 6.863 10.033 -6.655 1.00 82.56 81 GLY A C 1
ATOM 617 O O . GLY A 1 81 ? 6.588 10.383 -7.805 1.00 82.56 81 GLY A O 1
ATOM 618 N N . SER A 1 82 ? 7.086 10.918 -5.679 1.00 73.94 82 SER A N 1
ATOM 619 C CA . SER A 1 82 ? 7.028 12.366 -5.894 1.00 73.94 82 SER A CA 1
ATOM 620 C C . SER A 1 82 ? 7.981 12.792 -7.013 1.00 73.94 82 SER A C 1
ATOM 622 O O . SER A 1 82 ? 9.187 12.567 -6.924 1.00 73.94 82 SER A O 1
ATOM 624 N N . GLY A 1 83 ? 7.437 13.457 -8.033 1.00 69.19 83 GLY A N 1
ATOM 625 C CA . GLY A 1 83 ? 8.206 13.931 -9.184 1.00 69.19 83 GLY A CA 1
ATOM 626 C C . GLY A 1 83 ? 8.466 12.870 -10.254 1.00 69.19 83 GLY A C 1
ATOM 627 O O . GLY A 1 83 ? 9.301 13.106 -11.127 1.00 69.19 83 GLY A O 1
ATOM 628 N N . SER A 1 84 ? 7.777 11.722 -10.210 1.00 77.88 84 SER A N 1
ATOM 629 C CA . SER A 1 84 ? 7.832 10.761 -11.312 1.00 77.88 84 SER A CA 1
ATOM 630 C C . SER A 1 84 ? 7.413 11.420 -12.628 1.00 77.88 84 SER A C 1
ATOM 632 O O . SER A 1 84 ? 6.411 12.132 -12.697 1.00 77.88 84 SER A O 1
ATOM 634 N N . GLN A 1 85 ? 8.183 11.158 -13.684 1.00 76.94 85 GLN A N 1
ATOM 635 C CA . GLN A 1 85 ? 7.887 11.642 -15.034 1.00 76.94 85 GLN A CA 1
ATOM 636 C C . GLN A 1 85 ? 6.794 10.821 -15.727 1.00 76.94 85 GLN A C 1
ATOM 638 O O . GLN A 1 85 ? 6.257 11.267 -16.740 1.00 76.94 85 GLN A O 1
ATOM 643 N N . LYS A 1 86 ? 6.478 9.626 -15.209 1.00 76.62 86 LYS A N 1
ATOM 644 C CA . LYS A 1 86 ? 5.461 8.736 -15.771 1.00 76.62 86 LYS A CA 1
ATOM 645 C C . LYS A 1 86 ? 4.560 8.152 -14.670 1.00 76.62 86 LYS A C 1
ATOM 647 O O . LYS A 1 86 ? 5.079 7.762 -13.620 1.00 76.62 86 LYS A O 1
ATOM 652 N N . PRO A 1 87 ? 3.232 8.112 -14.874 1.00 72.81 87 PRO A N 1
ATOM 653 C CA . PRO A 1 87 ? 2.305 7.497 -13.926 1.00 72.81 87 PRO A CA 1
ATOM 654 C C . PRO A 1 87 ? 2.404 5.970 -13.987 1.00 72.81 87 PRO A C 1
ATOM 656 O O . PRO A 1 87 ? 2.656 5.432 -15.052 1.00 72.81 87 PRO A O 1
ATOM 659 N N . CYS A 1 88 ? 2.169 5.268 -12.879 1.00 74.06 88 CYS A N 1
ATOM 660 C CA . CYS A 1 88 ? 2.053 3.806 -12.916 1.00 74.06 88 CYS A CA 1
ATOM 661 C C . CYS A 1 88 ? 0.846 3.400 -13.778 1.00 74.06 88 CYS A C 1
ATOM 663 O O . CYS A 1 88 ? -0.234 3.971 -13.597 1.00 74.06 88 CYS A O 1
ATOM 665 N N . GLU A 1 89 ? 1.021 2.461 -14.708 1.00 72.69 89 GLU A N 1
ATOM 666 C CA . GLU A 1 89 ? -0.073 1.979 -15.554 1.00 72.69 89 GLU A CA 1
ATOM 667 C C . GLU A 1 89 ? -0.831 0.835 -14.864 1.00 72.69 89 GLU A C 1
ATOM 669 O O . GLU A 1 89 ? -0.242 -0.021 -14.204 1.00 72.69 89 GLU A O 1
ATOM 674 N N . SER A 1 90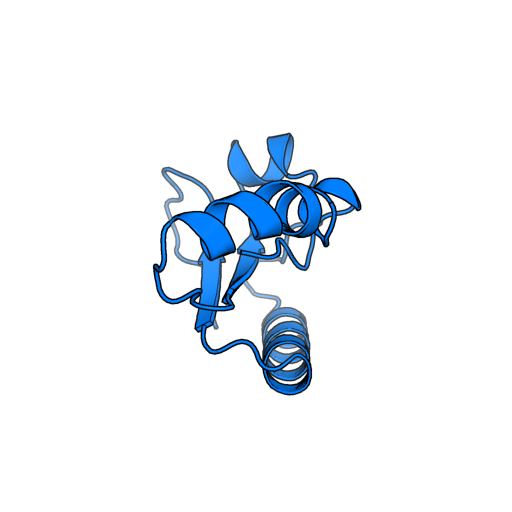 ? -2.160 0.858 -14.992 1.00 63.62 90 SER A N 1
ATOM 675 C CA . SER A 1 90 ? -3.103 -0.075 -14.361 1.00 63.62 90 SER A CA 1
ATOM 676 C C . SER A 1 90 ? -3.793 -0.954 -15.386 1.00 63.62 90 SER A C 1
ATOM 678 O O . SER A 1 90 ? -4.284 -0.358 -16.373 1.00 63.62 90 SER A O 1
#

Foldseek 3Di:
DAACQAPDVCRRPVVVVVCVVVCVVVVDDDQAEYEYEAPPNEPVCVVRVGPHHYLPNVVVVVVVVVVCVVVVHPYYYYHHYPPDPDGRDD

Secondary structure (DSSP, 8-state):
-EETTBSSHIIIIIHHHHHHHHHHHHTPPP--EEEEEBTT-HHHHHHTTB-PBPTT-HHHHHHHHHHHHHTT-SEEEEE--TT-SSPPP-

Sequence (90 aa):
MMLMNSKDPRFLIGEQVRGAPFVKKSGIEPVPMGYLICEPGGKAGEVGKADLIGYDDHERVAAYSMAAEFLGFRLLYLEAGSGSQKPCES